Protein AF-A0A9X3T1D9-F1 (afdb_monomer_lite)

Sequence (181 aa):
MPTGLQIRTDDGKNLWWPYEDIRQTQGFYAGQQVRLERGEQLPEALVVSDTAFLAAVHRVAPERAKHFHDPARRDIRRALTALAAVAVIAISAALYMWAIPALATVVVSHVPVTWEERLGEGIIQKLAPPYKQCTEPKRMQAINQIVAALAATLPDHGYTFQVLVVSDPTVNALAAPGGYI

Radius of gyration: 41.25 Å; chains: 1; bounding box: 82×33×104 Å

Secondary structure (DSSP, 8-state):
---EEEEE-TTS-EEEEEGGGEEEEE--STTPPEEEEE-SSS-EEEEES-THHHHHHHHH-TTTGGGS--HHHHHHHHHHHHHHHHHHHHHHHHIIIIIHHHHHHHHHTT--HHHHHHHHHHHHHHHS-GGGB---HHHHHHHHHHHHHHHTTSSS-----B---B--SS-----BTTTB-

Structure (mmCIF, N/CA/C/O backbone):
data_AF-A0A9X3T1D9-F1
#
_entry.id   AF-A0A9X3T1D9-F1
#
loop_
_atom_site.group_PDB
_atom_site.id
_atom_site.type_symbol
_atom_site.label_atom_id
_atom_site.label_alt_id
_atom_site.label_comp_id
_atom_site.label_asym_id
_atom_site.label_entity_id
_atom_site.label_seq_id
_atom_site.pdbx_PDB_ins_code
_atom_site.Cartn_x
_atom_site.Cartn_y
_atom_site.Cartn_z
_atom_site.occupancy
_atom_site.B_iso_or_equiv
_atom_site.auth_seq_id
_atom_site.auth_comp_id
_atom_site.auth_asym_id
_atom_site.auth_atom_id
_atom_site.pdbx_PDB_model_num
ATOM 1 N N . MET A 1 1 ? 19.681 -10.834 -45.155 1.00 62.91 1 MET A N 1
ATOM 2 C CA . MET A 1 1 ? 19.812 -9.883 -44.028 1.00 62.91 1 MET A CA 1
ATOM 3 C C . MET A 1 1 ? 21.060 -9.046 -44.255 1.00 62.91 1 MET A C 1
ATOM 5 O O . MET A 1 1 ? 22.019 -9.614 -44.769 1.00 62.91 1 MET A O 1
ATOM 9 N N . PRO A 1 2 ? 21.058 -7.738 -43.960 1.00 80.06 2 PRO A N 1
ATOM 10 C CA . PRO A 1 2 ? 22.218 -6.891 -44.219 1.00 80.06 2 PRO A CA 1
ATOM 11 C C . PRO A 1 2 ? 23.410 -7.312 -43.357 1.00 80.06 2 PRO A C 1
ATOM 13 O O . PRO A 1 2 ? 23.265 -7.630 -42.177 1.00 80.06 2 PRO A O 1
ATOM 16 N N . THR A 1 3 ? 24.586 -7.349 -43.976 1.00 84.88 3 THR A N 1
ATOM 17 C CA . THR A 1 3 ? 25.823 -7.890 -43.395 1.00 84.88 3 THR A CA 1
ATOM 18 C C . THR A 1 3 ? 26.804 -6.805 -42.944 1.00 84.88 3 THR A C 1
ATOM 20 O O . THR A 1 3 ? 27.784 -7.123 -42.272 1.00 84.88 3 THR A O 1
ATOM 23 N N . GLY A 1 4 ? 26.515 -5.538 -43.248 1.00 88.44 4 GLY A N 1
ATOM 24 C CA . GLY A 1 4 ? 27.347 -4.382 -42.933 1.00 88.44 4 GLY A CA 1
ATOM 25 C C . GLY A 1 4 ? 26.653 -3.056 -43.249 1.00 88.44 4 GLY A C 1
ATOM 26 O O . GLY A 1 4 ? 25.480 -3.033 -43.634 1.00 88.44 4 GLY A O 1
ATOM 27 N N . LEU A 1 5 ? 27.389 -1.961 -43.076 1.00 89.50 5 LEU A N 1
ATOM 28 C CA . LEU A 1 5 ? 26.987 -0.602 -43.415 1.00 89.50 5 LEU A CA 1
ATOM 29 C C . LEU A 1 5 ? 27.518 -0.220 -44.798 1.00 89.50 5 LEU A C 1
ATOM 31 O O . LEU A 1 5 ? 28.710 -0.354 -45.076 1.00 89.50 5 LEU A O 1
ATOM 35 N N . GLN A 1 6 ? 26.635 0.318 -45.636 1.00 91.44 6 GLN A N 1
ATOM 36 C CA . GLN A 1 6 ? 27.018 1.011 -46.860 1.00 91.44 6 GLN A CA 1
ATOM 37 C C . GLN A 1 6 ? 27.061 2.512 -46.577 1.00 91.44 6 GLN A C 1
ATOM 39 O O . GLN A 1 6 ? 26.059 3.098 -46.169 1.00 91.44 6 GLN A O 1
ATOM 44 N N . ILE A 1 7 ? 28.218 3.127 -46.788 1.00 89.75 7 ILE A N 1
ATOM 45 C CA . ILE A 1 7 ? 28.460 4.546 -46.535 1.00 89.75 7 ILE A CA 1
ATOM 46 C C . ILE A 1 7 ? 28.720 5.201 -47.884 1.00 89.75 7 ILE A C 1
ATOM 48 O O . ILE A 1 7 ? 29.647 4.810 -48.592 1.00 89.75 7 ILE A O 1
ATOM 52 N N . ARG A 1 8 ? 27.909 6.194 -48.245 1.00 91.44 8 ARG A N 1
ATOM 53 C CA . ARG A 1 8 ? 28.130 7.011 -49.438 1.00 91.44 8 ARG A CA 1
ATOM 54 C C . ARG A 1 8 ? 28.589 8.394 -49.006 1.00 91.44 8 ARG A C 1
ATOM 56 O O . ARG A 1 8 ? 27.874 9.051 -48.258 1.00 91.44 8 ARG A O 1
ATOM 63 N N . THR A 1 9 ? 29.768 8.811 -49.453 1.00 87.25 9 THR A N 1
ATOM 64 C CA . THR A 1 9 ? 30.277 10.163 -49.198 1.00 87.25 9 THR A CA 1
ATOM 65 C C . THR A 1 9 ? 29.786 11.135 -50.265 1.00 87.25 9 THR A C 1
ATOM 67 O O . THR A 1 9 ? 29.394 10.726 -51.362 1.00 87.25 9 THR A O 1
ATOM 70 N N . ASP A 1 10 ? 29.846 12.429 -49.961 1.00 87.00 10 ASP A N 1
ATOM 71 C CA . ASP A 1 10 ? 29.464 13.490 -50.901 1.00 87.00 10 ASP A CA 1
ATOM 72 C C . ASP A 1 10 ? 30.357 13.500 -52.154 1.00 87.00 10 ASP A C 1
ATOM 74 O O . ASP A 1 10 ? 29.878 13.753 -53.256 1.00 87.00 10 ASP A O 1
ATOM 78 N N . ASP A 1 11 ? 31.616 13.071 -52.010 1.00 86.38 11 ASP A N 1
ATOM 79 C CA . ASP A 1 11 ? 32.568 12.848 -53.111 1.00 86.38 11 ASP A CA 1
ATOM 80 C C . ASP A 1 11 ? 32.216 11.639 -54.009 1.00 86.38 11 ASP A C 1
ATOM 82 O O . ASP A 1 11 ? 33.000 11.243 -54.872 1.00 86.38 11 ASP A O 1
ATOM 86 N N . GLY A 1 12 ? 31.074 10.983 -53.778 1.00 85.94 12 GLY A N 1
ATOM 87 C CA . GLY A 1 12 ? 30.593 9.848 -54.567 1.00 85.94 12 GLY A CA 1
ATOM 88 C C . GLY A 1 12 ? 31.281 8.514 -54.266 1.00 85.94 12 GLY A C 1
ATOM 89 O O . GLY A 1 12 ? 31.020 7.526 -54.957 1.00 85.94 12 GLY A O 1
ATOM 90 N N . LYS A 1 13 ? 32.137 8.438 -53.238 1.00 88.00 13 LYS A N 1
ATOM 91 C CA . LYS A 1 13 ? 32.750 7.171 -52.822 1.00 88.00 13 LYS A CA 1
ATOM 92 C C . LYS A 1 13 ? 31.728 6.329 -52.070 1.00 88.00 13 LYS A C 1
ATOM 94 O O . LYS A 1 13 ? 31.056 6.811 -51.161 1.00 88.00 13 LYS A O 1
ATOM 99 N N . ASN A 1 14 ? 31.667 5.049 -52.423 1.00 89.25 14 ASN A N 1
ATOM 100 C CA . ASN A 1 14 ? 30.922 4.045 -51.676 1.00 89.25 14 ASN A CA 1
ATOM 101 C C . ASN A 1 14 ? 31.903 3.200 -50.864 1.00 89.25 14 ASN A C 1
ATOM 103 O O . ASN A 1 14 ? 32.754 2.516 -51.430 1.00 89.25 14 ASN A O 1
ATOM 107 N N . LEU A 1 15 ? 31.761 3.233 -49.544 1.00 88.88 15 LEU A N 1
ATOM 108 C CA . LEU A 1 15 ? 32.491 2.390 -48.607 1.00 88.88 15 LEU A CA 1
ATOM 109 C C . LEU A 1 15 ? 31.547 1.323 -48.056 1.00 88.88 15 LEU A C 1
ATOM 111 O O . LEU A 1 15 ? 30.362 1.573 -47.825 1.00 88.88 15 LEU A O 1
ATOM 115 N N . TRP A 1 16 ? 32.082 0.126 -47.842 1.00 90.31 16 TRP A N 1
ATOM 116 C CA . TRP A 1 16 ? 31.355 -0.984 -47.243 1.00 90.31 16 TRP A CA 1
ATOM 117 C C . TRP A 1 16 ? 32.074 -1.463 -45.987 1.00 90.31 16 TRP A C 1
ATOM 119 O O . TRP A 1 16 ? 33.246 -1.837 -46.053 1.00 90.31 16 TRP A O 1
ATOM 129 N N . TRP A 1 17 ? 31.378 -1.444 -44.851 1.00 91.81 17 TRP A N 1
ATOM 130 C CA . TRP A 1 17 ? 31.907 -1.856 -43.552 1.00 91.81 17 TRP A CA 1
ATOM 131 C C . TRP A 1 17 ? 31.114 -3.058 -43.019 1.00 91.81 17 TRP A C 1
ATOM 133 O O . TRP A 1 17 ? 29.960 -2.883 -42.623 1.00 91.81 17 TRP A O 1
ATOM 143 N N . PRO A 1 18 ? 31.682 -4.277 -42.999 1.00 89.44 18 PRO A N 1
ATOM 144 C CA . PRO A 1 18 ? 31.050 -5.440 -42.374 1.00 89.44 18 PRO A CA 1
ATOM 145 C C . PRO A 1 18 ? 30.786 -5.190 -40.888 1.00 89.44 18 PRO A C 1
ATOM 147 O O . PRO A 1 18 ? 31.643 -4.638 -40.212 1.00 89.44 18 PRO A O 1
ATOM 150 N N . TYR A 1 19 ? 29.632 -5.608 -40.356 1.00 88.06 19 TYR A N 1
ATOM 151 C CA . TYR A 1 19 ? 29.301 -5.336 -38.945 1.00 88.06 19 TYR A CA 1
ATOM 152 C C . TYR A 1 19 ? 30.329 -5.904 -37.958 1.00 88.06 19 TYR A C 1
ATOM 154 O O . TYR A 1 19 ? 30.623 -5.264 -36.956 1.00 88.06 19 TYR A O 1
ATOM 162 N N . GLU A 1 20 ? 30.904 -7.064 -38.275 1.00 85.50 20 GLU A N 1
ATOM 163 C CA . GLU A 1 20 ? 31.915 -7.750 -37.461 1.00 85.50 20 GLU A CA 1
ATOM 164 C C . GLU A 1 20 ? 33.231 -6.973 -37.312 1.00 85.50 20 GLU A C 1
ATOM 166 O O . GLU A 1 20 ? 33.902 -7.102 -36.290 1.00 85.50 20 GLU A O 1
ATOM 171 N N . ASP A 1 21 ? 33.545 -6.108 -38.277 1.00 87.50 21 ASP A N 1
ATOM 172 C CA . ASP A 1 21 ? 34.755 -5.283 -38.273 1.00 87.50 21 ASP A CA 1
ATOM 173 C C . ASP A 1 21 ? 34.534 -3.922 -37.596 1.00 87.50 21 ASP A C 1
ATOM 175 O O . ASP A 1 21 ? 35.468 -3.124 -37.472 1.00 87.50 21 ASP A O 1
ATOM 179 N N . ILE A 1 22 ? 33.294 -3.619 -37.192 1.00 89.38 22 ILE A N 1
ATOM 180 C CA . ILE A 1 22 ? 32.923 -2.321 -36.634 1.00 89.38 22 ILE A CA 1
ATOM 181 C C . ILE A 1 22 ? 32.928 -2.385 -35.114 1.00 89.38 22 ILE A C 1
ATOM 183 O O . ILE A 1 22 ? 32.182 -3.134 -34.482 1.00 89.38 22 ILE A O 1
ATOM 187 N N . ARG A 1 23 ? 33.688 -1.479 -34.505 1.00 87.12 23 ARG A N 1
ATOM 188 C CA . ARG A 1 23 ? 33.700 -1.281 -33.057 1.00 87.12 23 ARG A CA 1
ATOM 189 C C . ARG A 1 23 ? 33.044 0.045 -32.713 1.00 87.12 23 ARG A C 1
ATOM 191 O O . ARG A 1 23 ? 33.410 1.089 -33.242 1.00 87.12 23 ARG A O 1
ATOM 198 N N . GLN A 1 24 ? 32.076 0.014 -31.801 1.00 87.31 24 GLN A N 1
ATOM 199 C CA . GLN A 1 24 ? 31.536 1.236 -31.214 1.00 87.31 24 GLN A CA 1
ATOM 200 C C . GLN A 1 24 ? 32.484 1.720 -30.114 1.00 87.31 24 GLN A C 1
ATOM 202 O O . GLN A 1 24 ? 32.683 1.019 -29.123 1.00 87.31 24 GLN A O 1
ATOM 207 N N . THR A 1 25 ? 33.050 2.916 -30.276 1.00 84.44 25 THR A N 1
ATOM 208 C CA . THR A 1 25 ? 33.970 3.513 -29.292 1.00 84.44 25 THR A CA 1
ATOM 209 C C . THR A 1 25 ? 33.318 4.617 -28.464 1.00 84.44 25 THR A C 1
ATOM 211 O O . THR A 1 25 ? 33.735 4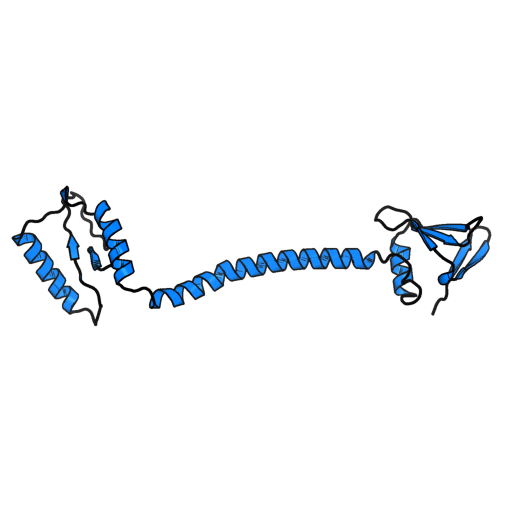.849 -27.330 1.00 84.44 25 THR A O 1
ATOM 214 N N . GLN A 1 26 ? 32.268 5.272 -28.978 1.00 81.56 26 GLN A N 1
ATOM 215 C CA . GLN A 1 26 ? 31.494 6.304 -28.267 1.00 81.56 26 GLN A CA 1
ATOM 216 C C . GLN A 1 26 ? 29.994 6.237 -28.609 1.00 81.56 26 GLN A C 1
ATOM 218 O O . GLN A 1 26 ? 29.564 5.435 -29.441 1.00 81.56 26 GLN A O 1
ATOM 223 N N . GLY A 1 27 ? 29.174 7.068 -27.957 1.00 76.12 27 GLY A N 1
ATOM 224 C CA . GLY A 1 27 ? 27.722 7.095 -28.178 1.00 76.12 27 GLY A CA 1
ATOM 225 C C . GLY A 1 27 ? 26.948 6.117 -27.297 1.00 76.12 27 GLY A C 1
ATOM 226 O O . GLY A 1 27 ? 25.891 5.630 -27.690 1.00 76.12 27 GLY A O 1
ATOM 227 N N . PHE A 1 28 ? 27.485 5.791 -26.117 1.00 74.62 28 PHE A N 1
ATOM 228 C CA . PHE A 1 28 ? 26.823 4.922 -25.135 1.00 74.62 28 PHE A CA 1
ATOM 229 C C . PHE A 1 28 ? 25.776 5.673 -24.294 1.00 74.62 28 PHE A C 1
ATOM 231 O O . PHE A 1 28 ? 24.931 5.054 -23.648 1.00 74.62 28 PHE A O 1
ATOM 238 N N . TYR A 1 29 ? 25.825 7.009 -24.280 1.00 69.69 29 TYR A N 1
ATOM 239 C CA . TYR A 1 29 ? 24.956 7.858 -23.464 1.00 69.69 29 TYR A CA 1
ATOM 240 C C . TYR A 1 29 ? 24.167 8.860 -24.312 1.00 69.69 29 TYR A C 1
ATOM 242 O O . TYR A 1 29 ? 24.607 9.286 -25.378 1.00 69.69 29 TYR A O 1
ATOM 250 N N . ALA A 1 30 ? 22.997 9.267 -23.809 1.00 65.62 30 ALA A N 1
ATOM 251 C CA . ALA A 1 30 ? 22.179 10.301 -24.436 1.00 65.62 30 ALA A CA 1
ATOM 252 C C . ALA A 1 30 ? 22.963 11.621 -24.543 1.00 65.62 30 ALA A C 1
ATOM 254 O O . ALA A 1 30 ? 23.574 12.054 -23.566 1.00 65.62 30 ALA A O 1
ATOM 255 N N . GLY A 1 31 ? 22.950 12.235 -25.729 1.00 69.50 31 GLY A N 1
ATOM 256 C CA . GLY A 1 31 ? 23.701 13.458 -26.035 1.00 69.50 31 GLY A CA 1
ATOM 257 C C . GLY A 1 31 ? 25.124 13.232 -26.558 1.00 69.50 31 GLY A C 1
ATOM 258 O O . GLY A 1 31 ? 25.771 14.194 -26.957 1.00 69.50 31 GLY A O 1
ATOM 259 N N . GLN A 1 32 ? 25.616 11.988 -26.596 1.00 79.62 32 GLN A N 1
ATOM 260 C CA . GLN A 1 32 ? 26.876 11.657 -27.264 1.00 79.62 32 GLN A CA 1
ATOM 261 C C . GLN A 1 32 ? 26.634 11.288 -28.728 1.00 79.62 32 GLN A C 1
ATOM 263 O O . GLN A 1 32 ? 25.671 10.593 -29.048 1.00 79.62 32 GLN A O 1
ATOM 268 N N . GLN A 1 33 ? 27.550 11.701 -29.603 1.00 84.00 33 GLN A N 1
ATOM 269 C CA . GLN A 1 33 ? 27.577 11.229 -30.984 1.00 84.00 33 GLN A CA 1
ATOM 270 C C . GLN A 1 33 ? 28.011 9.759 -31.018 1.00 84.00 33 GLN A C 1
ATOM 272 O O . GLN A 1 33 ? 28.863 9.322 -30.238 1.00 84.00 33 GLN A O 1
ATOM 277 N N . VAL A 1 34 ? 27.419 8.984 -31.921 1.00 87.25 34 VAL A N 1
ATOM 278 C CA . VAL A 1 34 ? 27.783 7.586 -32.141 1.00 87.25 34 VAL A CA 1
ATOM 279 C C . VAL A 1 34 ? 29.060 7.553 -32.961 1.00 87.25 34 VAL A C 1
ATOM 281 O O . VAL A 1 34 ? 29.078 8.022 -34.096 1.00 87.25 34 VAL A O 1
ATOM 284 N N . ARG A 1 35 ? 30.131 6.995 -32.393 1.00 89.50 35 ARG A N 1
ATOM 285 C CA . ARG A 1 35 ? 31.407 6.827 -33.093 1.00 89.50 35 ARG A CA 1
ATOM 286 C C . ARG A 1 35 ? 31.665 5.352 -33.345 1.00 89.50 35 ARG A C 1
ATOM 288 O O . ARG A 1 35 ? 31.751 4.561 -32.403 1.00 89.50 35 ARG A O 1
ATOM 295 N N . LEU A 1 36 ? 31.762 5.015 -34.623 1.00 90.31 36 LEU A N 1
ATOM 296 C CA . LEU A 1 36 ? 32.068 3.687 -35.128 1.00 90.31 36 LEU A CA 1
ATOM 297 C C . LEU A 1 36 ? 33.464 3.705 -35.739 1.00 90.31 36 LEU A C 1
ATOM 299 O O . LEU A 1 36 ? 33.774 4.591 -36.530 1.00 90.31 36 LEU A O 1
ATOM 303 N N . GLU A 1 37 ? 34.292 2.736 -35.383 1.00 91.69 37 GLU A N 1
ATOM 304 C CA . GLU A 1 37 ? 35.661 2.612 -35.875 1.00 91.69 37 GLU A CA 1
ATOM 305 C C . GLU A 1 37 ? 35.870 1.269 -36.571 1.00 91.69 37 GLU A C 1
ATOM 307 O O . GLU A 1 37 ? 35.334 0.249 -36.129 1.00 91.69 37 GLU A O 1
ATOM 312 N N . ARG A 1 38 ? 36.662 1.284 -37.648 1.00 89.88 38 ARG A N 1
ATOM 313 C CA . ARG A 1 38 ? 37.073 0.097 -38.405 1.00 89.88 38 ARG A CA 1
ATOM 314 C C . ARG A 1 38 ? 38.587 0.107 -38.631 1.00 89.88 38 ARG A C 1
ATOM 316 O O . ARG A 1 38 ? 39.110 1.056 -39.214 1.00 89.88 38 ARG A O 1
ATOM 323 N N . GLY A 1 39 ? 39.269 -0.969 -38.235 1.00 81.94 39 GLY A N 1
ATOM 324 C CA . GLY A 1 39 ? 40.727 -1.137 -38.360 1.00 81.94 39 GLY A CA 1
ATOM 325 C C . GLY A 1 39 ? 41.492 -0.948 -37.042 1.00 81.94 39 GLY A C 1
ATOM 326 O O . GLY A 1 39 ? 40.934 -0.469 -36.061 1.00 81.94 39 GLY A O 1
ATOM 327 N N . GLU A 1 40 ? 42.766 -1.358 -37.009 1.00 74.44 40 GLU A N 1
ATOM 328 C CA . GLU A 1 40 ? 43.578 -1.395 -35.774 1.00 74.44 40 GLU A CA 1
ATOM 329 C C . GLU A 1 40 ? 44.579 -0.228 -35.654 1.00 74.44 40 GLU A C 1
ATOM 331 O O . GLU A 1 40 ? 44.519 0.535 -34.697 1.00 74.44 40 GLU A O 1
ATOM 336 N N . GLN A 1 41 ? 45.510 -0.068 -36.606 1.00 68.12 41 GLN A N 1
ATOM 337 C CA . GLN A 1 41 ? 46.626 0.889 -36.470 1.00 68.12 41 GLN A CA 1
ATOM 338 C C . GLN A 1 41 ? 46.285 2.325 -36.909 1.00 68.12 41 GLN A C 1
ATOM 340 O O . GLN A 1 41 ? 46.779 3.278 -36.312 1.00 68.12 41 GLN A O 1
ATOM 345 N N . LEU A 1 42 ? 45.432 2.490 -37.926 1.00 76.56 42 LEU A N 1
ATOM 346 C CA . LEU A 1 42 ? 44.835 3.768 -38.336 1.00 76.56 42 LEU A CA 1
ATOM 347 C C . LEU A 1 42 ? 43.337 3.535 -38.590 1.00 76.56 42 LEU A C 1
ATOM 349 O O . LEU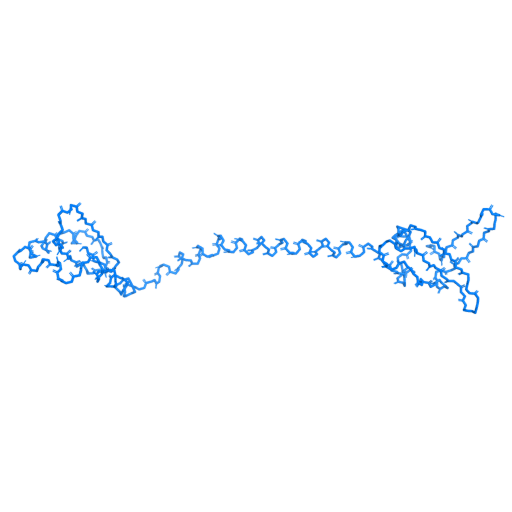 A 1 42 ? 42.954 3.249 -39.727 1.00 76.5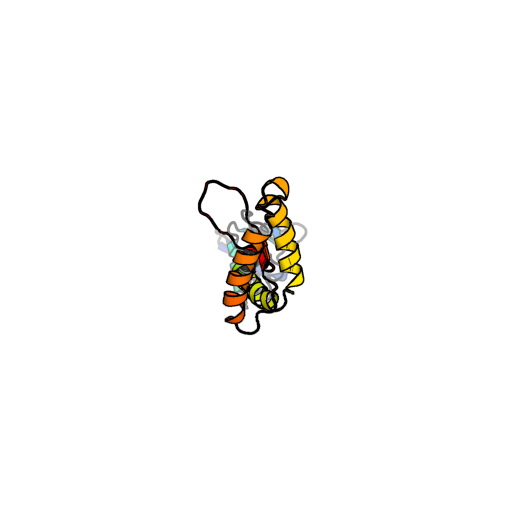6 42 LEU A O 1
ATOM 353 N N . PRO A 1 43 ? 42.492 3.572 -37.545 1.00 82.75 43 PRO A N 1
ATOM 354 C CA . PRO A 1 43 ? 41.079 3.273 -37.697 1.00 82.75 43 PRO A CA 1
ATOM 355 C C . PRO A 1 43 ? 40.373 4.365 -38.501 1.00 82.75 43 PRO A C 1
ATOM 357 O O . PRO A 1 43 ? 40.489 5.559 -38.211 1.00 82.75 43 PRO A O 1
ATOM 360 N N . GLU A 1 44 ? 39.583 3.949 -39.485 1.00 88.06 44 GLU A N 1
ATOM 361 C CA . GLU A 1 44 ? 38.605 4.835 -40.101 1.00 88.06 44 GLU A CA 1
ATOM 362 C C . GLU A 1 44 ? 37.470 5.057 -39.099 1.00 88.06 44 GLU A C 1
ATOM 364 O O . GLU A 1 44 ? 36.942 4.096 -38.538 1.00 88.06 44 GLU A O 1
ATOM 369 N N . ALA A 1 45 ? 37.090 6.315 -38.867 1.00 89.31 45 ALA A N 1
ATOM 370 C CA . ALA A 1 45 ? 36.041 6.667 -37.917 1.00 89.31 45 ALA A CA 1
ATOM 371 C C . ALA A 1 45 ? 34.826 7.262 -38.634 1.00 89.31 45 ALA A C 1
ATOM 373 O O . ALA A 1 45 ? 34.934 8.265 -39.336 1.00 89.31 45 ALA A O 1
ATOM 374 N N . LEU A 1 46 ? 33.658 6.670 -38.399 1.00 89.00 46 LEU A N 1
ATOM 375 C CA . LEU A 1 46 ? 32.362 7.199 -38.793 1.00 89.00 46 LEU A CA 1
ATOM 376 C C . LEU A 1 46 ? 31.685 7.796 -37.557 1.00 89.00 46 LEU A C 1
ATOM 378 O O . LEU A 1 46 ? 31.452 7.097 -36.569 1.00 89.00 46 LEU A O 1
ATOM 382 N N . VAL A 1 47 ? 31.368 9.088 -37.616 1.00 89.31 47 VAL A N 1
ATOM 383 C CA . VAL A 1 47 ? 30.657 9.798 -36.549 1.00 89.31 47 VAL A CA 1
ATOM 384 C C . VAL A 1 47 ? 29.240 10.093 -37.017 1.00 89.31 47 VAL A C 1
ATOM 386 O O . VAL A 1 47 ? 29.034 10.808 -37.994 1.00 89.31 47 VAL A O 1
ATOM 389 N N . VAL A 1 48 ? 28.261 9.537 -36.312 1.00 88.19 48 VAL A N 1
ATOM 390 C CA . VAL A 1 48 ? 26.836 9.741 -36.565 1.00 88.19 48 VAL A CA 1
ATOM 391 C C . VAL A 1 48 ? 26.257 10.539 -35.403 1.00 88.19 48 VAL A C 1
ATOM 393 O O . VAL A 1 48 ? 26.289 10.103 -34.254 1.00 88.19 48 VAL A O 1
ATOM 396 N N . SER A 1 49 ? 25.735 11.731 -35.691 1.00 82.44 49 SER A N 1
ATOM 397 C CA . SER A 1 49 ? 25.193 12.626 -34.660 1.00 82.44 49 SER A CA 1
ATOM 398 C C . SER A 1 49 ? 23.911 12.099 -34.013 1.00 82.44 49 SER A C 1
ATOM 400 O O . SER A 1 49 ? 23.639 12.406 -32.856 1.00 82.44 49 SER A O 1
ATOM 402 N N . ASP A 1 50 ? 23.125 11.322 -34.756 1.00 81.12 50 ASP A N 1
ATOM 403 C CA . ASP A 1 50 ? 21.835 10.811 -34.307 1.00 81.12 50 ASP A CA 1
ATOM 404 C C . ASP A 1 50 ? 21.977 9.439 -33.634 1.00 81.12 50 ASP A C 1
ATOM 406 O O . ASP A 1 50 ? 22.388 8.455 -34.250 1.00 81.12 50 ASP A O 1
ATOM 410 N N . THR A 1 51 ? 21.591 9.354 -32.363 1.00 75.00 51 THR A N 1
ATOM 411 C CA . THR A 1 51 ? 21.594 8.104 -31.594 1.00 75.00 51 THR A CA 1
ATOM 412 C C . THR A 1 51 ? 20.484 7.142 -32.026 1.00 75.00 51 THR A C 1
ATOM 414 O O . THR A 1 51 ? 20.611 5.934 -31.801 1.00 75.00 51 THR A O 1
ATOM 417 N N . ALA A 1 52 ? 19.436 7.625 -32.711 1.00 80.19 52 ALA A N 1
ATOM 418 C CA . ALA A 1 52 ? 18.386 6.780 -33.281 1.00 80.19 52 ALA A CA 1
ATOM 419 C C . ALA A 1 52 ? 18.928 5.824 -34.356 1.00 80.19 52 ALA A C 1
ATOM 421 O O . ALA A 1 52 ? 18.337 4.768 -34.599 1.00 80.19 52 ALA A O 1
ATOM 422 N N . PHE A 1 53 ? 20.095 6.132 -34.927 1.00 85.25 53 PHE A N 1
ATOM 423 C CA . PHE A 1 53 ? 20.829 5.238 -35.814 1.00 85.25 53 PHE A CA 1
ATOM 424 C C . PHE A 1 53 ? 21.062 3.852 -35.189 1.00 85.25 53 PHE A C 1
ATOM 426 O O . PHE A 1 53 ? 20.772 2.840 -35.825 1.00 85.25 53 PHE A O 1
ATOM 433 N N . LEU A 1 54 ? 21.496 3.775 -33.923 1.00 85.06 54 LEU A N 1
ATOM 434 C CA . LEU A 1 54 ? 21.741 2.489 -33.253 1.00 85.06 54 LEU A CA 1
ATOM 435 C C . LEU A 1 54 ? 20.451 1.685 -33.066 1.00 85.06 54 LEU A C 1
ATOM 437 O O . LEU A 1 54 ? 20.457 0.462 -33.221 1.00 85.06 54 LEU A O 1
ATOM 441 N N . ALA A 1 55 ? 19.335 2.359 -32.780 1.00 83.00 55 ALA A N 1
ATOM 442 C CA . ALA A 1 55 ? 18.029 1.713 -32.688 1.00 83.00 55 ALA A CA 1
ATOM 443 C C . ALA A 1 55 ? 17.563 1.181 -34.056 1.00 83.00 55 ALA A C 1
ATOM 445 O O . ALA A 1 55 ? 16.998 0.089 -34.133 1.00 83.00 55 ALA A O 1
ATOM 446 N N . ALA A 1 56 ? 17.828 1.911 -35.145 1.00 83.94 56 ALA A N 1
ATOM 447 C CA . ALA A 1 56 ? 17.531 1.461 -36.504 1.00 83.94 56 ALA A CA 1
ATOM 448 C C . ALA A 1 56 ? 18.383 0.244 -36.906 1.00 83.94 56 ALA A C 1
ATOM 450 O O . ALA A 1 56 ? 17.841 -0.732 -37.426 1.00 83.94 56 ALA A O 1
ATOM 451 N N . VAL A 1 57 ? 19.684 0.246 -36.590 1.00 86.62 57 VAL A N 1
ATOM 452 C CA . VAL A 1 57 ? 20.584 -0.897 -36.827 1.00 86.62 57 VAL A CA 1
ATOM 453 C C . VAL A 1 57 ? 20.095 -2.147 -36.086 1.00 86.62 57 VAL A C 1
ATOM 455 O O . VAL A 1 57 ? 20.013 -3.218 -36.688 1.00 86.62 57 VAL A O 1
ATOM 458 N N . HIS A 1 58 ? 19.662 -2.016 -34.827 1.00 85.56 58 HIS A N 1
ATOM 459 C CA . HIS A 1 58 ? 19.085 -3.129 -34.061 1.00 85.56 58 HIS A CA 1
ATOM 460 C C . HIS A 1 58 ? 17.781 -3.678 -34.659 1.00 85.56 58 HIS A C 1
ATOM 462 O O . HIS A 1 58 ? 17.545 -4.882 -34.588 1.00 85.56 58 HIS A O 1
ATOM 468 N N . ARG A 1 59 ? 16.938 -2.834 -35.272 1.00 84.75 59 ARG A N 1
ATOM 469 C CA . ARG A 1 59 ? 15.703 -3.286 -35.944 1.00 84.75 59 ARG A CA 1
ATOM 470 C C . ARG A 1 59 ? 15.985 -4.053 -37.232 1.00 84.75 59 ARG A C 1
ATOM 472 O O . ARG A 1 59 ? 15.266 -4.995 -37.548 1.00 84.75 59 ARG A O 1
ATOM 479 N N . VAL A 1 60 ? 17.002 -3.636 -37.983 1.00 85.50 60 VAL A N 1
ATOM 480 C CA . VAL A 1 60 ? 17.294 -4.172 -39.320 1.00 85.50 60 VAL A CA 1
ATOM 481 C C . VAL A 1 60 ? 18.235 -5.388 -39.267 1.00 85.50 60 VAL A C 1
ATOM 483 O O . VAL A 1 60 ? 18.126 -6.285 -40.105 1.00 85.50 60 VAL A O 1
ATOM 486 N N . ALA A 1 61 ? 19.142 -5.453 -38.285 1.00 84.00 61 ALA A N 1
ATOM 487 C CA . ALA A 1 61 ? 20.124 -6.530 -38.131 1.00 84.00 61 ALA A CA 1
ATOM 488 C C . ALA A 1 61 ? 20.301 -6.977 -36.659 1.00 84.00 61 ALA A C 1
ATOM 490 O O . ALA A 1 61 ? 21.411 -6.907 -36.128 1.00 84.00 61 ALA A O 1
ATOM 491 N N . PRO A 1 62 ? 19.249 -7.489 -35.990 1.00 80.19 62 PRO A N 1
ATOM 492 C CA . PRO A 1 62 ? 19.264 -7.780 -34.549 1.00 80.19 62 PRO A CA 1
ATOM 493 C C . PRO A 1 62 ? 20.339 -8.790 -34.122 1.00 80.19 62 PRO A C 1
ATOM 495 O O . PRO A 1 62 ? 20.913 -8.660 -33.045 1.00 80.19 62 PRO A O 1
ATOM 498 N N . GLU A 1 63 ? 20.648 -9.780 -34.967 1.00 81.50 63 GLU A N 1
ATOM 499 C CA . GLU A 1 63 ? 21.633 -10.826 -34.655 1.00 81.50 63 GLU A CA 1
ATOM 500 C C . GLU A 1 63 ? 23.083 -10.344 -34.754 1.00 81.50 63 GLU A C 1
ATOM 502 O O . GLU A 1 63 ? 23.931 -10.785 -33.980 1.00 81.50 63 GLU A O 1
ATOM 507 N N . ARG A 1 64 ? 23.365 -9.421 -35.681 1.00 78.06 64 ARG A N 1
ATOM 508 C CA . ARG A 1 64 ? 24.714 -8.882 -35.903 1.00 78.06 64 ARG A CA 1
ATOM 509 C C . ARG A 1 64 ? 24.974 -7.612 -35.104 1.00 78.06 64 ARG A C 1
ATOM 511 O O . ARG A 1 64 ? 26.113 -7.355 -34.763 1.00 78.06 64 ARG A O 1
ATOM 518 N N . ALA A 1 65 ? 23.931 -6.878 -34.724 1.00 77.19 65 ALA A N 1
ATOM 519 C CA . ALA A 1 65 ? 24.032 -5.663 -33.922 1.00 77.19 65 ALA A CA 1
ATOM 520 C C . ALA A 1 65 ? 24.222 -5.913 -32.415 1.00 77.19 65 ALA A C 1
ATOM 522 O O . ALA A 1 65 ? 24.346 -4.953 -31.666 1.00 77.19 65 ALA A O 1
ATOM 523 N N . LYS A 1 66 ? 24.269 -7.171 -31.947 1.00 77.62 66 LYS A N 1
ATOM 524 C CA . LYS A 1 66 ? 24.360 -7.514 -30.511 1.00 77.62 66 LYS A CA 1
ATOM 525 C C . LYS A 1 66 ? 25.553 -6.884 -29.783 1.00 77.62 66 LYS A C 1
ATOM 527 O O . LYS A 1 66 ? 25.491 -6.720 -28.568 1.00 77.62 66 LYS A O 1
ATOM 532 N N . HIS A 1 67 ? 26.635 -6.581 -30.501 1.00 80.19 67 HIS A N 1
ATOM 533 C CA . HIS A 1 67 ? 27.829 -5.939 -29.945 1.00 80.19 67 HIS A CA 1
ATOM 534 C C . HIS A 1 67 ? 27.710 -4.409 -29.847 1.00 80.19 67 HIS A C 1
ATOM 536 O O . HIS A 1 67 ? 28.551 -3.772 -29.213 1.00 80.19 67 HIS A O 1
ATOM 542 N N . PHE A 1 68 ? 26.685 -3.811 -30.459 1.00 82.38 68 PHE A N 1
ATOM 543 C CA . PHE A 1 68 ? 26.378 -2.394 -30.319 1.00 82.38 68 PHE A CA 1
ATOM 544 C C . PHE A 1 68 ? 25.503 -2.138 -29.095 1.00 82.38 68 PHE A C 1
ATOM 546 O O . PHE A 1 68 ? 24.756 -2.997 -28.626 1.00 82.38 68 PHE A O 1
ATOM 553 N N . HIS A 1 69 ? 25.571 -0.916 -28.576 1.00 80.62 69 HIS A N 1
ATOM 554 C CA . HIS A 1 69 ? 24.685 -0.496 -27.502 1.00 80.62 69 HIS A CA 1
ATOM 555 C C . HIS A 1 69 ? 23.244 -0.348 -28.011 1.00 80.62 69 HIS A C 1
ATOM 557 O O . HIS A 1 69 ? 23.008 0.312 -29.022 1.00 80.62 69 HIS A O 1
ATOM 563 N N . ASP A 1 70 ? 22.279 -0.926 -27.292 1.00 80.25 70 ASP A N 1
ATOM 564 C CA . ASP A 1 70 ? 20.847 -0.796 -27.582 1.00 80.25 70 ASP A CA 1
ATOM 565 C C . ASP A 1 70 ? 20.217 0.278 -26.671 1.00 80.25 70 ASP A C 1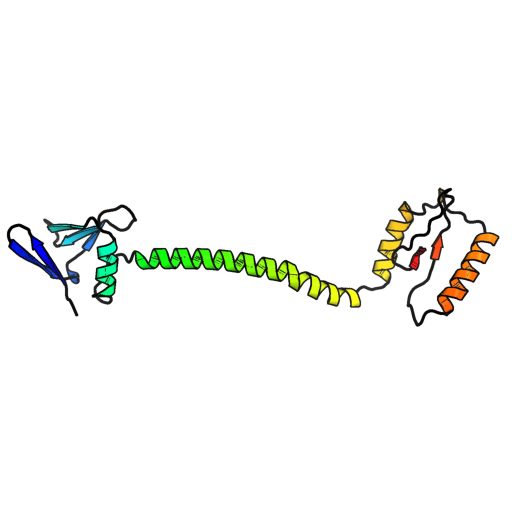
ATOM 567 O O . ASP A 1 70 ? 19.880 -0.013 -25.513 1.00 80.25 70 ASP A O 1
ATOM 571 N N . PRO A 1 71 ? 20.044 1.523 -27.156 1.00 74.31 71 PRO A N 1
ATOM 572 C CA . PRO A 1 71 ? 19.453 2.591 -26.358 1.00 74.31 71 PRO A CA 1
ATOM 573 C C . PRO A 1 71 ? 17.977 2.326 -26.014 1.00 74.31 71 PRO A C 1
ATOM 575 O O . PRO A 1 71 ? 17.515 2.750 -24.953 1.00 74.31 71 PRO A O 1
ATOM 578 N N . ALA A 1 72 ? 17.240 1.568 -26.837 1.00 74.00 72 ALA A N 1
ATOM 579 C CA . ALA A 1 72 ? 15.807 1.339 -26.644 1.00 74.00 72 ALA A CA 1
ATOM 580 C C . ALA A 1 72 ? 15.514 0.479 -25.403 1.00 74.00 72 ALA A C 1
ATOM 582 O O . ALA A 1 72 ? 14.514 0.683 -24.709 1.00 74.00 72 ALA A O 1
ATOM 583 N N . ARG A 1 73 ? 16.420 -0.443 -25.048 1.00 76.12 73 ARG A N 1
ATOM 584 C CA . ARG A 1 73 ? 16.301 -1.246 -23.815 1.00 76.12 73 ARG A CA 1
ATOM 585 C C . ARG A 1 73 ? 16.326 -0.398 -22.551 1.00 76.12 73 ARG A C 1
ATOM 587 O O . ARG A 1 73 ? 15.726 -0.788 -21.548 1.00 76.12 73 ARG A O 1
ATOM 594 N N . ARG A 1 74 ? 17.022 0.740 -22.563 1.00 74.31 74 ARG A N 1
ATOM 595 C CA . ARG A 1 74 ? 17.134 1.612 -21.390 1.00 74.31 74 ARG A CA 1
ATOM 596 C C . ARG A 1 74 ? 15.816 2.310 -21.085 1.00 74.31 74 ARG A C 1
ATOM 598 O O . ARG A 1 74 ? 15.418 2.355 -19.922 1.00 74.31 74 ARG A O 1
ATOM 605 N N . ASP A 1 75 ? 15.140 2.812 -22.109 1.00 76.62 75 ASP A N 1
ATOM 606 C CA . ASP A 1 75 ? 13.868 3.514 -21.938 1.00 76.62 75 ASP A CA 1
ATOM 607 C C . ASP A 1 75 ? 12.754 2.554 -21.525 1.00 76.62 75 ASP A C 1
ATOM 609 O O . ASP A 1 75 ? 11.990 2.864 -20.611 1.00 76.62 75 ASP A O 1
ATOM 613 N N . ILE A 1 76 ? 12.752 1.333 -22.071 1.00 82.50 76 ILE A N 1
ATOM 614 C CA . ILE A 1 76 ? 11.855 0.263 -21.613 1.00 82.50 76 ILE A CA 1
ATOM 615 C C . ILE A 1 76 ? 12.109 -0.060 -20.136 1.00 82.50 76 ILE A C 1
ATOM 617 O O . ILE A 1 76 ? 11.166 -0.127 -19.353 1.00 82.50 76 ILE A O 1
ATOM 621 N N . ARG A 1 77 ? 13.373 -0.217 -19.717 1.00 84.19 77 ARG A N 1
ATOM 622 C CA . ARG A 1 77 ? 13.699 -0.478 -18.304 1.00 84.19 77 ARG A CA 1
ATOM 623 C C . ARG A 1 77 ? 13.234 0.650 -17.392 1.00 84.19 77 ARG A C 1
ATOM 625 O O . ARG A 1 77 ? 12.655 0.360 -16.354 1.00 84.19 77 ARG A O 1
ATOM 632 N N . ARG A 1 78 ? 13.435 1.912 -17.781 1.00 86.75 78 ARG A N 1
ATOM 633 C CA . ARG A 1 78 ? 12.953 3.077 -17.020 1.00 86.75 78 ARG A CA 1
ATOM 634 C C . ARG A 1 78 ? 11.433 3.069 -16.882 1.00 86.75 78 ARG A C 1
ATOM 636 O O . ARG A 1 78 ? 10.930 3.202 -15.768 1.00 86.75 78 ARG A O 1
ATOM 643 N N . ALA A 1 79 ? 10.714 2.853 -17.983 1.00 88.88 79 ALA A N 1
ATOM 644 C CA . ALA A 1 79 ? 9.258 2.765 -17.976 1.00 88.88 79 ALA A CA 1
ATOM 645 C C . ALA A 1 79 ? 8.765 1.621 -17.076 1.00 88.88 79 ALA A C 1
ATOM 647 O O . ALA A 1 79 ? 7.891 1.834 -16.242 1.00 88.88 79 ALA A O 1
ATOM 648 N N . LEU A 1 80 ? 9.382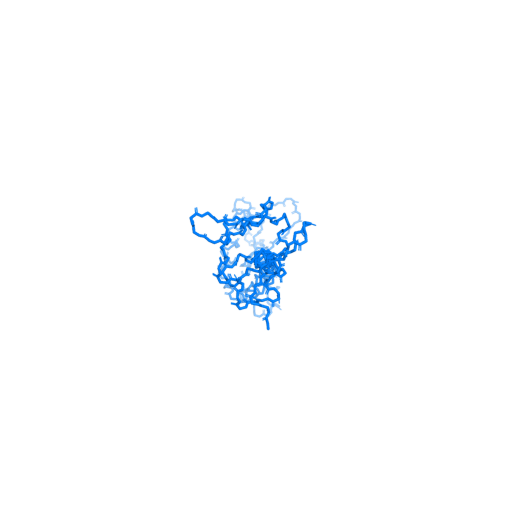 0.438 -17.169 1.00 94.50 80 LEU A N 1
ATOM 649 C CA . LEU A 1 80 ? 9.060 -0.703 -16.311 1.00 94.50 80 LEU A CA 1
ATOM 650 C C . LEU A 1 80 ? 9.365 -0.425 -14.836 1.00 94.50 80 LEU A C 1
ATOM 652 O O . LEU A 1 80 ? 8.562 -0.781 -13.982 1.00 94.50 80 LEU A O 1
ATOM 656 N N . THR A 1 81 ? 10.481 0.239 -14.516 1.00 93.88 81 THR A N 1
ATOM 657 C CA . THR A 1 81 ? 10.794 0.613 -13.126 1.00 93.88 81 THR A CA 1
ATOM 658 C C . THR A 1 81 ? 9.806 1.632 -12.567 1.00 93.88 81 THR A C 1
ATOM 660 O O . THR A 1 81 ? 9.383 1.496 -11.422 1.00 93.88 81 THR A O 1
ATOM 663 N N . ALA A 1 82 ? 9.385 2.613 -13.371 1.00 95.81 82 ALA A N 1
ATOM 664 C CA . ALA A 1 82 ? 8.370 3.580 -12.968 1.00 95.81 82 ALA A CA 1
ATOM 665 C C . ALA A 1 82 ? 7.009 2.898 -12.763 1.00 95.81 82 ALA A C 1
ATOM 667 O O . ALA A 1 82 ? 6.356 3.122 -11.747 1.00 95.81 82 ALA A O 1
ATOM 668 N N . LEU A 1 83 ? 6.617 2.006 -13.678 1.00 97.50 83 LEU A N 1
ATOM 669 C CA . LEU A 1 83 ? 5.394 1.215 -13.559 1.00 97.50 83 LEU A CA 1
ATOM 670 C C . LEU A 1 83 ? 5.416 0.327 -12.308 1.00 97.50 83 LEU A C 1
ATOM 672 O O . LEU A 1 83 ? 4.431 0.283 -11.578 1.00 97.50 83 LEU A O 1
ATOM 676 N N . ALA A 1 84 ? 6.540 -0.338 -12.032 1.00 97.38 84 ALA A N 1
ATOM 677 C CA . ALA A 1 84 ? 6.710 -1.152 -10.834 1.00 97.38 84 ALA A CA 1
ATOM 678 C C . ALA A 1 84 ? 6.591 -0.309 -9.556 1.00 97.38 84 ALA A C 1
ATOM 680 O O . ALA A 1 84 ? 5.904 -0.716 -8.624 1.00 97.38 84 ALA A O 1
ATOM 681 N N . ALA A 1 85 ? 7.192 0.885 -9.523 1.00 97.62 85 ALA A N 1
ATOM 682 C CA . ALA A 1 85 ? 7.066 1.797 -8.388 1.00 97.62 85 ALA A CA 1
ATOM 683 C C . ALA A 1 85 ? 5.605 2.224 -8.154 1.00 97.62 85 ALA A C 1
ATOM 685 O O . ALA A 1 85 ? 5.116 2.158 -7.027 1.00 97.62 85 ALA A O 1
ATOM 686 N N . VAL A 1 86 ? 4.882 2.591 -9.218 1.00 98.06 86 VAL A N 1
ATOM 687 C CA . VAL A 1 86 ? 3.450 2.929 -9.137 1.00 98.06 86 VAL A CA 1
ATOM 688 C C . VAL A 1 86 ? 2.625 1.733 -8.658 1.00 98.06 86 VAL A C 1
ATOM 690 O O . VAL A 1 86 ? 1.767 1.890 -7.792 1.00 98.06 86 VAL A O 1
ATOM 693 N N . ALA A 1 87 ? 2.909 0.531 -9.164 1.00 97.94 87 ALA A N 1
ATOM 694 C CA . ALA A 1 87 ? 2.218 -0.687 -8.753 1.00 97.94 87 ALA A CA 1
ATOM 695 C C . ALA A 1 87 ? 2.426 -0.988 -7.262 1.00 97.94 87 ALA A C 1
ATOM 697 O O . ALA A 1 87 ? 1.463 -1.303 -6.570 1.00 97.94 87 ALA A O 1
ATOM 698 N N . VAL A 1 88 ? 3.648 -0.829 -6.740 1.00 98.31 88 VAL A N 1
ATOM 699 C CA . VAL A 1 88 ? 3.940 -1.017 -5.309 1.00 98.31 88 VAL A CA 1
ATOM 700 C C . VAL A 1 88 ? 3.130 -0.047 -4.450 1.00 98.31 88 VAL A C 1
ATOM 702 O O . VAL A 1 88 ? 2.533 -0.469 -3.458 1.00 98.31 88 VAL A O 1
ATOM 705 N N . ILE A 1 89 ? 3.053 1.227 -4.843 1.00 98.25 89 ILE A N 1
ATOM 706 C CA . ILE A 1 89 ? 2.265 2.237 -4.122 1.00 98.25 89 ILE A CA 1
ATOM 707 C C . ILE A 1 89 ? 0.776 1.870 -4.154 1.00 98.25 89 ILE A C 1
ATOM 709 O O . ILE A 1 89 ? 0.126 1.864 -3.111 1.00 98.25 89 ILE A O 1
ATOM 713 N N . ALA A 1 90 ? 0.246 1.510 -5.325 1.00 97.88 90 ALA A N 1
ATOM 714 C CA . ALA A 1 90 ? -1.158 1.140 -5.486 1.00 97.88 90 ALA A CA 1
ATOM 715 C C . ALA A 1 90 ? -1.530 -0.114 -4.677 1.00 97.88 90 ALA A C 1
ATOM 717 O O . ALA A 1 90 ? -2.550 -0.119 -3.991 1.00 97.88 90 ALA A O 1
ATOM 718 N N . ILE A 1 91 ? -0.690 -1.154 -4.703 1.00 97.75 91 ILE A N 1
ATOM 719 C CA . ILE A 1 91 ? -0.892 -2.381 -3.919 1.00 97.75 91 ILE A CA 1
ATOM 720 C C . ILE A 1 91 ? -0.844 -2.069 -2.423 1.00 97.75 91 ILE A C 1
ATOM 722 O O . ILE A 1 91 ? -1.708 -2.517 -1.676 1.00 97.75 91 ILE A O 1
ATOM 726 N N . SER A 1 92 ? 0.121 -1.263 -1.980 1.00 97.31 92 SER A N 1
ATOM 727 C CA . SER A 1 92 ? 0.229 -0.855 -0.574 1.00 97.31 92 SER A CA 1
ATOM 728 C C . SER A 1 92 ? -1.014 -0.091 -0.113 1.00 97.31 92 SER A C 1
ATOM 730 O O . SER A 1 92 ? -1.561 -0.383 0.948 1.00 97.31 92 SER A O 1
ATOM 732 N N . ALA A 1 93 ? -1.505 0.842 -0.934 1.00 97.19 93 ALA A N 1
ATOM 733 C CA . ALA A 1 93 ? -2.726 1.589 -0.654 1.00 97.19 93 ALA A CA 1
ATOM 734 C C . ALA A 1 93 ? -3.958 0.672 -0.601 1.00 97.19 93 ALA A C 1
ATOM 736 O O . ALA A 1 93 ? -4.767 0.788 0.316 1.00 97.19 93 ALA A O 1
ATOM 737 N N . ALA A 1 94 ? -4.074 -0.277 -1.533 1.00 96.75 94 ALA A N 1
ATOM 738 C CA . ALA A 1 94 ? -5.140 -1.274 -1.548 1.00 96.75 94 ALA A CA 1
ATOM 739 C C . ALA A 1 94 ? -5.124 -2.157 -0.288 1.00 96.75 94 ALA A C 1
ATOM 741 O O . ALA A 1 94 ? -6.162 -2.368 0.338 1.00 96.75 94 ALA A O 1
ATOM 742 N N . LEU A 1 95 ? -3.948 -2.634 0.128 1.00 96.38 95 LEU A N 1
ATOM 743 C CA . LEU A 1 95 ? -3.793 -3.414 1.358 1.00 96.38 95 LEU A CA 1
ATOM 744 C C . LEU A 1 95 ? -4.181 -2.594 2.593 1.00 96.38 95 LEU A C 1
ATOM 746 O O . LEU A 1 95 ? -4.912 -3.082 3.450 1.00 96.38 95 LEU A O 1
ATOM 750 N N . TYR A 1 96 ? -3.748 -1.338 2.670 1.00 95.69 96 TYR A N 1
ATOM 751 C CA . TYR A 1 96 ? -4.106 -0.462 3.782 1.00 95.69 96 TYR A CA 1
ATOM 752 C C . TYR A 1 96 ? -5.620 -0.205 3.852 1.00 95.69 96 TYR A C 1
ATOM 754 O O . TYR A 1 96 ? -6.224 -0.339 4.913 1.00 95.69 96 TYR A O 1
ATOM 762 N N . ME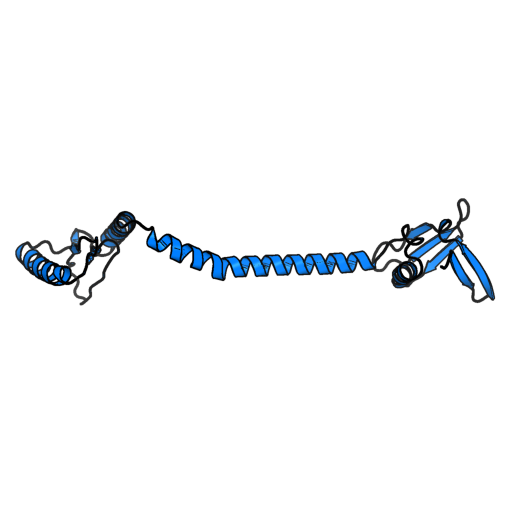T A 1 97 ? -6.239 0.112 2.713 1.00 95.50 97 MET A N 1
ATOM 763 C CA . MET A 1 97 ? -7.658 0.467 2.622 1.00 95.50 97 MET A CA 1
ATOM 764 C C . MET A 1 97 ? -8.601 -0.726 2.795 1.00 95.50 97 MET A C 1
ATOM 766 O O . MET A 1 97 ? -9.712 -0.542 3.283 1.00 95.50 97 MET A O 1
ATOM 770 N N . TRP A 1 98 ? -8.198 -1.932 2.383 1.00 94.25 98 TRP A N 1
ATOM 771 C CA . TRP A 1 98 ? -9.095 -3.095 2.360 1.00 94.25 98 TRP A CA 1
ATOM 772 C C . TRP A 1 98 ? -8.638 -4.257 3.235 1.00 94.25 98 TRP A C 1
ATOM 774 O O . TRP A 1 98 ? -9.471 -4.846 3.921 1.00 94.25 98 TRP A O 1
ATOM 784 N N . ALA A 1 99 ? -7.343 -4.586 3.264 1.00 91.19 99 ALA A N 1
ATOM 785 C CA . ALA A 1 99 ? -6.873 -5.732 4.041 1.00 91.19 99 ALA A CA 1
ATOM 786 C C . ALA A 1 99 ? -6.936 -5.457 5.550 1.00 91.19 99 ALA A C 1
ATOM 788 O O . ALA A 1 99 ? -7.380 -6.325 6.295 1.00 91.19 99 ALA A O 1
ATOM 789 N N . ILE A 1 100 ? -6.560 -4.254 6.006 1.00 91.12 100 ILE A N 1
ATOM 790 C CA . ILE A 1 100 ? -6.627 -3.912 7.438 1.00 91.12 100 ILE A CA 1
ATOM 791 C C . ILE A 1 100 ? -8.074 -3.957 7.958 1.00 91.12 100 ILE A C 1
ATOM 793 O O . ILE A 1 100 ? -8.300 -4.661 8.943 1.00 91.12 100 ILE A O 1
ATOM 797 N N . PRO A 1 101 ? -9.072 -3.304 7.323 1.00 86.81 101 PRO A N 1
ATOM 798 C CA . PRO A 1 101 ? -10.454 -3.399 7.794 1.00 86.81 101 PRO A CA 1
ATOM 799 C C . PRO A 1 101 ? -11.009 -4.823 7.750 1.00 86.81 101 PRO A C 1
ATOM 801 O O . PRO A 1 101 ? -11.682 -5.238 8.688 1.00 86.81 101 PRO A O 1
ATOM 804 N N . ALA A 1 102 ? -10.699 -5.589 6.699 1.00 88.06 102 ALA A N 1
ATOM 805 C CA . ALA A 1 102 ? -11.149 -6.974 6.583 1.00 88.06 102 ALA A CA 1
ATOM 806 C C . ALA A 1 102 ? -10.545 -7.883 7.665 1.00 88.06 102 ALA A C 1
ATOM 808 O O . ALA A 1 102 ? -11.222 -8.763 8.183 1.00 88.06 102 ALA A O 1
ATOM 809 N N . LEU A 1 103 ? -9.280 -7.673 8.038 1.00 85.25 103 LEU A N 1
ATOM 810 C CA . LEU A 1 103 ? -8.668 -8.396 9.153 1.00 85.25 103 LEU A CA 1
ATOM 811 C C . LEU A 1 103 ? -9.246 -7.946 10.497 1.00 85.25 103 LEU A C 1
ATOM 813 O O . LEU A 1 103 ? -9.471 -8.778 11.373 1.00 85.25 103 LEU A O 1
ATOM 817 N N . ALA A 1 104 ? -9.527 -6.651 10.657 1.00 84.19 104 ALA A N 1
ATOM 818 C CA . ALA A 1 104 ? -10.110 -6.122 11.883 1.00 84.19 104 ALA A CA 1
ATOM 819 C C . ALA A 1 104 ? -11.474 -6.761 12.183 1.00 84.19 104 ALA A C 1
ATOM 821 O O . ALA A 1 104 ? -11.703 -7.180 13.314 1.00 84.19 104 ALA A O 1
ATOM 822 N N . THR A 1 105 ? -12.352 -6.917 11.186 1.00 80.25 105 THR A N 1
ATOM 823 C CA . THR A 1 105 ? -13.675 -7.535 11.393 1.00 80.25 105 THR A CA 1
ATOM 824 C C . THR A 1 105 ? -13.593 -8.996 11.829 1.00 80.25 105 THR A C 1
ATOM 826 O O . THR A 1 105 ? -14.410 -9.429 12.637 1.00 80.25 105 THR A O 1
ATOM 829 N N . VAL A 1 106 ? -12.592 -9.744 11.359 1.00 81.94 106 VAL A N 1
ATOM 830 C CA . VAL A 1 106 ? -12.348 -11.131 11.791 1.00 81.94 106 VAL A CA 1
ATOM 831 C C . VAL A 1 106 ? -11.829 -11.179 13.228 1.00 81.94 106 VAL A C 1
ATOM 833 O O . VAL A 1 106 ? -12.223 -12.042 14.007 1.00 81.94 106 VAL A O 1
ATOM 836 N N . VAL A 1 107 ? -10.947 -10.253 13.604 1.00 82.75 107 VAL A N 1
ATOM 837 C CA . VAL A 1 107 ? -10.366 -10.229 14.953 1.00 82.75 107 VAL A CA 1
ATOM 838 C C . VAL A 1 107 ? -11.393 -9.803 16.003 1.00 82.75 107 VAL A C 1
ATOM 840 O O . VAL A 1 107 ? -11.346 -10.322 17.115 1.00 82.75 107 VAL A O 1
ATOM 843 N N . VAL A 1 108 ? -12.345 -8.925 15.663 1.00 79.19 108 VAL A N 1
ATOM 844 C CA . VAL A 1 108 ? -13.385 -8.453 16.599 1.00 79.19 108 VAL A CA 1
ATOM 845 C C . VAL A 1 108 ? -14.166 -9.613 17.224 1.00 79.19 108 VAL A C 1
ATOM 847 O O . VAL A 1 108 ? -14.360 -9.613 18.435 1.00 79.19 108 VAL A O 1
ATOM 850 N N . SER A 1 109 ? -14.534 -10.648 16.459 1.00 74.44 109 SER A N 1
ATOM 851 C CA . SER A 1 109 ? -15.252 -11.815 17.005 1.00 74.44 109 SER A CA 1
ATOM 852 C C . SER A 1 109 ? -14.421 -12.685 17.956 1.00 74.44 109 SER A C 1
ATOM 854 O O . SER A 1 109 ? -14.957 -13.599 18.579 1.00 74.44 109 SER A O 1
ATOM 856 N N . HIS A 1 110 ? -13.118 -12.429 18.062 1.00 78.44 110 HIS A N 1
ATOM 857 C CA . HIS A 1 110 ? -12.195 -13.150 18.934 1.00 78.44 110 HIS A CA 1
ATOM 858 C C . HIS A 1 110 ? -11.682 -12.305 20.102 1.00 78.44 110 HIS A C 1
ATOM 860 O O . HIS A 1 110 ? -10.842 -12.788 20.862 1.00 78.44 110 HIS A O 1
ATOM 866 N N . VAL A 1 111 ? -12.162 -11.068 20.267 1.00 77.38 111 VAL A N 1
ATOM 867 C CA . VAL A 1 111 ? -11.808 -10.247 21.428 1.00 77.38 111 VAL A CA 1
ATOM 868 C C . VAL A 1 111 ? -12.529 -10.811 22.657 1.00 77.38 111 VAL A C 1
ATOM 870 O O . VAL A 1 111 ? -13.759 -10.833 22.687 1.00 77.38 111 VAL A O 1
ATOM 873 N N . PRO A 1 112 ? -11.803 -11.300 23.677 1.00 79.44 112 PRO A N 1
ATOM 874 C CA . PRO A 1 112 ? -12.435 -11.789 24.891 1.00 79.44 112 PRO A CA 1
ATOM 875 C C . PRO A 1 112 ? -12.972 -10.617 25.721 1.00 79.44 112 PRO A C 1
ATOM 877 O O . PRO A 1 112 ? -12.320 -9.579 25.838 1.00 79.44 112 PRO A O 1
ATOM 880 N N . VAL A 1 113 ? -14.106 -10.831 26.393 1.00 76.31 113 VAL A N 1
ATOM 881 C CA . VAL A 1 113 ? -14.749 -9.848 27.293 1.00 76.31 113 VAL A CA 1
ATOM 882 C C . VAL A 1 113 ? -13.773 -9.284 28.336 1.00 76.31 113 VAL A C 1
ATOM 884 O O . VAL A 1 113 ? -13.791 -8.095 28.636 1.00 76.31 113 VAL A O 1
ATOM 887 N N . THR A 1 114 ? -12.824 -10.094 28.810 1.00 79.94 114 THR A N 1
ATOM 888 C CA . THR A 1 114 ? -11.806 -9.665 29.787 1.00 79.94 114 THR A CA 1
ATOM 889 C C . THR A 1 114 ? -10.893 -8.538 29.292 1.00 79.94 114 THR A C 1
ATOM 891 O O . THR A 1 114 ? -10.327 -7.800 30.099 1.00 79.94 114 THR A O 1
ATOM 894 N N . TRP A 1 115 ? -10.706 -8.383 27.977 1.00 83.25 115 TRP A N 1
ATOM 895 C CA . TRP A 1 115 ? -9.957 -7.252 27.421 1.00 83.25 115 TRP A CA 1
ATOM 896 C C . TRP A 1 115 ? -10.779 -5.967 27.470 1.00 83.25 115 TRP A C 1
ATOM 898 O O . TRP A 1 115 ? -10.235 -4.909 27.785 1.00 83.25 115 TRP A O 1
ATOM 908 N N . GLU A 1 116 ? -12.082 -6.067 27.205 1.00 81.31 116 GLU A N 1
ATOM 909 C CA . GLU A 1 116 ? -13.011 -4.944 27.307 1.00 81.31 116 GLU A CA 1
ATOM 910 C C . GLU A 1 116 ? -13.136 -4.465 28.755 1.00 81.31 116 GLU A C 1
ATOM 912 O O . GLU A 1 116 ? -13.046 -3.266 28.998 1.00 81.31 116 GLU A O 1
ATOM 917 N N . GLU A 1 117 ? -13.235 -5.386 29.717 1.00 81.75 117 GLU A N 1
ATOM 918 C CA . GLU A 1 117 ? -13.260 -5.081 31.157 1.00 81.75 117 GLU A CA 1
ATOM 919 C C . GLU A 1 117 ? -12.023 -4.301 31.612 1.00 81.75 117 GLU A C 1
ATOM 921 O O . GLU A 1 117 ? -12.150 -3.257 32.252 1.00 81.75 117 GLU A O 1
ATOM 926 N N . ARG A 1 118 ? -10.819 -4.742 31.224 1.00 83.38 118 ARG A N 1
ATOM 927 C CA . ARG A 1 118 ? -9.565 -4.042 31.563 1.00 83.38 118 ARG A CA 1
ATOM 928 C C . ARG A 1 118 ? -9.496 -2.642 30.961 1.00 83.38 118 ARG A C 1
ATOM 930 O O . ARG A 1 118 ? -8.971 -1.718 31.582 1.00 83.38 118 ARG A O 1
ATOM 937 N N . LEU A 1 119 ? -9.989 -2.486 29.735 1.00 84.81 119 LEU A N 1
ATOM 938 C CA . LEU A 1 119 ? -10.030 -1.190 29.069 1.00 84.81 119 LEU A CA 1
ATOM 939 C C . LEU A 1 119 ? -11.059 -0.261 29.735 1.00 84.81 119 LEU A C 1
ATOM 941 O O . LEU A 1 119 ? -10.774 0.920 29.942 1.00 84.81 119 LEU A O 1
ATOM 945 N N . GLY A 1 120 ? -12.207 -0.809 30.134 1.00 84.06 120 GLY A N 1
ATOM 946 C CA . GLY A 1 120 ? -13.230 -0.133 30.928 1.00 84.06 120 GLY A CA 1
ATOM 947 C C . GLY A 1 120 ? -12.706 0.376 32.263 1.00 84.06 120 GLY A C 1
ATOM 948 O O . GLY A 1 120 ? -12.852 1.559 32.563 1.00 84.06 120 GLY A O 1
ATOM 949 N N . GLU A 1 121 ? -12.020 -0.471 33.030 1.00 84.50 121 GLU A N 1
ATOM 950 C CA . GLU A 1 121 ? -11.464 -0.115 34.341 1.00 84.50 121 GLU A CA 1
ATOM 951 C C . GLU A 1 121 ? -10.548 1.122 34.260 1.00 84.50 121 GLU A C 1
ATOM 953 O O . GLU A 1 121 ? -10.663 2.051 35.065 1.00 84.50 121 GLU A O 1
ATOM 958 N N . GLY A 1 122 ? -9.695 1.197 33.231 1.00 86.06 122 GLY A N 1
ATOM 959 C CA . GLY A 1 122 ? -8.833 2.358 32.991 1.00 86.06 122 GLY A CA 1
ATOM 960 C C . GLY A 1 122 ? -9.596 3.643 32.635 1.00 86.06 122 GLY A C 1
ATOM 961 O O . GLY A 1 122 ? -9.169 4.742 33.002 1.00 86.06 122 GLY A O 1
ATOM 962 N N . ILE A 1 123 ? -10.732 3.529 31.941 1.00 87.00 123 ILE A N 1
ATOM 963 C CA . ILE A 1 123 ? -11.608 4.664 31.612 1.00 87.00 123 ILE A CA 1
ATOM 964 C C . ILE A 1 123 ? -12.354 5.145 32.862 1.00 87.00 123 ILE A C 1
ATOM 966 O O . ILE A 1 123 ? -12.417 6.350 33.126 1.00 87.00 123 ILE A O 1
ATOM 970 N N . ILE A 1 124 ? -12.868 4.217 33.668 1.00 88.88 124 ILE A N 1
ATOM 971 C CA . ILE A 1 124 ? -13.647 4.507 34.873 1.00 88.88 124 ILE A CA 1
ATOM 972 C C . ILE A 1 124 ? -12.830 5.245 35.929 1.00 88.88 124 ILE A C 1
ATOM 974 O O . ILE A 1 124 ? -13.344 6.183 36.537 1.00 88.88 124 ILE A O 1
ATOM 978 N N . GLN A 1 125 ? -11.539 4.937 36.077 1.00 86.19 125 GLN A N 1
ATOM 979 C CA . GLN A 1 125 ? -10.650 5.702 36.962 1.00 86.19 125 GLN A CA 1
ATOM 980 C C . GLN A 1 125 ? -10.624 7.207 36.640 1.00 86.19 125 GLN A C 1
ATOM 982 O O . GLN A 1 125 ? -10.371 8.022 37.529 1.00 86.19 125 GLN A O 1
ATOM 987 N N . LYS A 1 126 ? -10.895 7.589 35.384 1.00 86.88 126 LYS A N 1
ATOM 988 C CA . LYS A 1 126 ? -10.956 8.989 34.948 1.00 86.88 126 LYS A CA 1
ATOM 989 C C . LYS A 1 126 ? -12.372 9.561 34.974 1.00 86.88 126 LYS A C 1
ATOM 991 O O . LYS A 1 126 ? -12.536 10.707 35.384 1.00 86.88 126 LYS A O 1
ATOM 996 N N . LEU A 1 127 ? -13.369 8.796 34.524 1.00 85.88 127 LEU A N 1
ATOM 997 C CA . LEU A 1 127 ? -14.757 9.263 34.421 1.00 85.88 127 LEU A CA 1
ATOM 998 C C . LEU A 1 127 ? -15.480 9.287 35.772 1.00 85.88 127 LEU A C 1
ATOM 1000 O O . LEU A 1 127 ? -16.162 10.257 36.089 1.00 85.88 127 LEU A O 1
ATOM 1004 N N . ALA A 1 128 ? -15.298 8.248 36.584 1.00 88.25 128 ALA A N 1
ATOM 1005 C CA . ALA A 1 128 ? -15.952 8.080 37.874 1.00 88.25 128 ALA A CA 1
ATOM 1006 C C . ALA A 1 128 ? -14.907 7.780 38.957 1.00 88.25 128 ALA A C 1
ATOM 1008 O O . ALA A 1 128 ? -14.854 6.669 39.482 1.00 88.25 128 ALA A O 1
ATOM 1009 N N . PRO A 1 129 ? -14.039 8.742 39.316 1.00 88.75 129 PRO A N 1
ATOM 1010 C CA . PRO A 1 129 ? -13.042 8.502 40.345 1.00 88.75 129 PRO A CA 1
ATOM 1011 C C . PRO A 1 129 ? -13.715 8.306 41.719 1.00 88.75 129 PRO A C 1
ATOM 1013 O O . PRO A 1 129 ? -14.714 8.977 41.998 1.00 88.75 129 PRO A O 1
ATOM 1016 N N . PRO A 1 130 ? -13.163 7.468 42.620 1.00 86.81 130 PRO A N 1
ATOM 1017 C CA . PRO A 1 130 ? -13.834 7.066 43.864 1.00 86.81 130 PRO A CA 1
ATOM 1018 C C . PRO A 1 130 ? -14.322 8.227 44.739 1.00 86.81 130 PRO A C 1
ATOM 1020 O O . PRO A 1 130 ? -15.375 8.141 45.359 1.00 86.81 130 PRO A O 1
ATOM 1023 N N . TYR A 1 131 ? -13.593 9.346 44.754 1.00 86.62 131 TYR A N 1
ATOM 1024 C CA . TYR A 1 131 ? -13.932 10.520 45.566 1.00 86.62 131 TYR A CA 1
ATOM 1025 C C . TYR A 1 131 ? -15.154 11.308 45.063 1.00 86.62 131 TYR A C 1
ATOM 1027 O O . TYR A 1 131 ? -15.680 12.135 45.803 1.00 86.62 131 TYR A O 1
ATOM 1035 N N . LYS A 1 132 ? -15.602 11.086 43.819 1.00 88.44 132 LYS A N 1
ATOM 1036 C CA . LYS A 1 132 ? -16.835 11.684 43.276 1.00 88.44 132 LYS A CA 1
ATOM 1037 C C . LYS A 1 132 ? -18.009 10.707 43.244 1.00 88.44 132 LYS A C 1
ATOM 1039 O O . LYS A 1 132 ? -19.112 11.118 42.883 1.00 88.44 132 LYS A O 1
ATOM 1044 N N . GLN A 1 133 ? -17.777 9.435 43.570 1.00 90.25 133 GLN A N 1
ATOM 1045 C CA . GLN A 1 133 ? -18.813 8.414 43.513 1.00 90.25 133 GLN A CA 1
ATOM 1046 C C . GLN A 1 133 ? -19.782 8.545 44.690 1.00 90.25 133 GLN A C 1
ATOM 1048 O O . GLN A 1 133 ? -19.389 8.678 45.850 1.00 90.25 133 GLN A O 1
ATOM 1053 N N . CYS A 1 134 ? -21.069 8.454 44.387 1.00 88.12 134 CYS A N 1
ATOM 1054 C CA . CYS A 1 134 ? -22.133 8.355 45.369 1.00 88.12 134 CYS A CA 1
ATOM 1055 C C . CYS A 1 134 ? -22.281 6.890 45.801 1.00 88.12 134 CYS A C 1
ATOM 1057 O O . CYS A 1 134 ? -22.747 6.062 45.027 1.00 88.12 134 CYS A O 1
ATOM 1059 N N . THR A 1 135 ? -21.936 6.571 47.048 1.00 87.69 135 THR A N 1
ATOM 1060 C CA . THR A 1 135 ? -21.953 5.191 47.578 1.00 87.69 135 THR A CA 1
ATOM 1061 C C . THR A 1 135 ? -23.109 4.914 48.544 1.00 87.69 135 THR A C 1
ATOM 1063 O O . THR A 1 135 ? -23.094 3.922 49.273 1.00 87.69 135 THR A O 1
ATOM 1066 N N . GLU A 1 136 ? -24.136 5.773 48.576 1.00 90.94 136 GLU A N 1
ATOM 1067 C CA . GLU A 1 136 ? -25.240 5.616 49.527 1.00 90.94 136 GLU A CA 1
ATOM 1068 C C . GLU A 1 136 ? -26.046 4.325 49.257 1.00 90.94 136 GLU A C 1
ATOM 1070 O O . GLU A 1 136 ? -26.675 4.208 48.197 1.00 90.94 136 GLU A O 1
ATOM 1075 N N . PRO A 1 137 ? -26.121 3.383 50.222 1.00 88.62 137 PRO A N 1
ATOM 1076 C CA . PRO A 1 137 ? -26.618 2.030 49.969 1.00 88.62 137 PRO A CA 1
ATOM 1077 C C . PRO A 1 137 ? -28.056 1.974 49.452 1.00 88.62 137 PRO A C 1
ATOM 1079 O O . PRO A 1 137 ? -28.352 1.219 48.532 1.00 88.62 137 PRO A O 1
ATOM 1082 N N . LYS A 1 138 ? -28.957 2.797 50.006 1.00 89.69 138 LYS A N 1
ATOM 1083 C CA . LYS A 1 138 ? -30.379 2.798 49.623 1.00 89.69 138 LYS A CA 1
ATOM 1084 C C . LYS A 1 138 ? -30.589 3.251 48.177 1.00 89.69 138 LYS A C 1
ATOM 1086 O O . LYS A 1 138 ? -31.399 2.666 47.464 1.00 89.69 138 LYS A O 1
ATOM 1091 N N . ARG A 1 139 ? -29.849 4.278 47.740 1.00 87.06 139 ARG A N 1
ATOM 1092 C CA . ARG A 1 139 ? -29.923 4.801 46.367 1.00 87.06 139 ARG A CA 1
ATOM 1093 C C . ARG A 1 139 ? -29.302 3.825 45.375 1.00 87.06 139 ARG A C 1
ATOM 1095 O O . ARG A 1 139 ? -29.926 3.520 44.364 1.00 87.06 139 ARG A O 1
ATOM 1102 N N . MET A 1 140 ? -28.135 3.274 45.708 1.00 90.56 140 MET A N 1
ATOM 1103 C CA . MET A 1 140 ? -27.476 2.267 44.873 1.00 90.56 140 MET A CA 1
ATOM 1104 C C . MET A 1 140 ? -28.315 0.996 44.734 1.00 90.56 140 MET A C 1
ATOM 1106 O O . MET A 1 140 ? -28.412 0.444 43.645 1.00 90.56 140 MET A O 1
ATOM 1110 N N . GLN A 1 141 ? -28.992 0.561 45.799 1.00 90.94 141 GLN A N 1
ATOM 1111 C CA . GLN A 1 141 ? -29.873 -0.603 45.745 1.00 90.94 141 GLN A CA 1
ATOM 1112 C C . GLN A 1 141 ? -31.060 -0.391 44.796 1.00 90.94 141 GLN A C 1
ATOM 1114 O O . GLN A 1 141 ? -31.366 -1.284 44.009 1.00 90.94 141 GLN A O 1
ATOM 1119 N N . ALA A 1 142 ? -31.699 0.782 44.833 1.00 92.00 142 ALA A N 1
ATOM 1120 C CA . ALA A 1 142 ? -32.795 1.105 43.920 1.00 92.00 142 ALA A CA 1
ATOM 1121 C C . ALA A 1 142 ? -32.330 1.114 42.453 1.00 92.00 142 ALA A C 1
ATOM 1123 O O . ALA A 1 142 ? -32.992 0.549 41.586 1.00 92.00 142 ALA A O 1
ATOM 1124 N N . ILE A 1 143 ? -31.158 1.694 42.182 1.00 92.06 143 ILE A N 1
ATOM 1125 C CA . ILE A 1 143 ? -30.567 1.728 40.837 1.00 92.06 143 ILE A CA 1
ATOM 1126 C C . ILE A 1 143 ? -30.226 0.314 40.356 1.00 92.06 143 ILE A C 1
ATOM 1128 O O . ILE A 1 143 ? -30.618 -0.069 39.256 1.00 92.06 143 ILE A O 1
ATOM 1132 N N . ASN A 1 144 ? -29.583 -0.496 41.197 1.00 89.81 144 ASN A N 1
ATOM 1133 C CA . ASN A 1 144 ? -29.223 -1.872 40.856 1.00 89.81 144 ASN A CA 1
ATOM 1134 C C . ASN A 1 144 ? -30.455 -2.742 40.565 1.00 89.81 144 ASN A C 1
ATOM 1136 O O . ASN A 1 144 ? -30.397 -3.597 39.688 1.00 89.81 144 ASN A O 1
ATOM 1140 N N . GLN A 1 145 ? -31.580 -2.516 41.253 1.00 92.25 145 GLN A N 1
ATOM 1141 C CA . GLN A 1 145 ? -32.840 -3.208 40.956 1.00 92.25 145 GLN A CA 1
ATOM 1142 C C . GLN A 1 145 ? -33.384 -2.849 39.571 1.00 92.25 145 GLN A C 1
ATOM 1144 O O . GLN A 1 145 ? -33.812 -3.739 38.838 1.00 92.25 145 GLN A O 1
ATOM 1149 N N . ILE A 1 146 ? -33.338 -1.566 39.198 1.00 92.00 146 ILE A N 1
ATOM 1150 C CA . ILE A 1 146 ? -33.755 -1.108 37.866 1.00 92.00 146 ILE A CA 1
ATOM 1151 C C . ILE A 1 146 ? -32.868 -1.751 36.795 1.00 92.00 146 ILE A C 1
ATOM 1153 O O . ILE A 1 146 ? -33.375 -2.315 35.829 1.00 92.00 146 ILE A O 1
ATOM 1157 N N . VAL A 1 147 ? -31.549 -1.720 36.987 1.00 91.69 147 VAL A N 1
ATOM 1158 C CA . VAL A 1 147 ? -30.575 -2.279 36.038 1.00 91.69 147 VAL A CA 1
ATOM 1159 C C . VAL A 1 147 ? -30.753 -3.785 35.898 1.00 91.69 147 VAL A C 1
ATOM 1161 O O . VAL A 1 147 ? -30.770 -4.283 34.780 1.00 91.69 147 VAL A O 1
ATOM 1164 N N . ALA A 1 148 ? -30.953 -4.507 37.001 1.00 89.38 148 ALA A N 1
ATOM 1165 C CA . ALA A 1 148 ? -31.208 -5.944 36.972 1.00 89.38 148 ALA A CA 1
ATOM 1166 C C . ALA A 1 148 ? -32.504 -6.285 36.219 1.00 89.38 148 ALA A C 1
ATOM 1168 O O . ALA A 1 148 ? -32.518 -7.217 35.418 1.00 89.38 148 ALA A O 1
ATOM 1169 N N . ALA A 1 149 ? -33.577 -5.514 36.431 1.00 91.19 149 ALA A N 1
ATOM 1170 C CA . ALA A 1 149 ? -34.835 -5.698 35.710 1.00 91.19 149 ALA A CA 1
ATOM 1171 C C . ALA A 1 149 ? -34.680 -5.449 34.201 1.00 91.19 149 ALA A C 1
ATOM 1173 O O . ALA A 1 149 ? -35.260 -6.177 33.399 1.00 91.19 149 ALA A O 1
ATOM 1174 N N . LEU A 1 150 ? -33.876 -4.455 33.811 1.00 90.38 150 LEU A N 1
ATOM 1175 C CA . LEU A 1 150 ? -33.569 -4.171 32.408 1.00 90.38 150 LEU A CA 1
ATOM 1176 C C . LEU A 1 150 ? -32.672 -5.256 31.795 1.00 90.38 150 LEU A C 1
ATOM 1178 O O . LEU A 1 150 ? -32.975 -5.764 30.717 1.00 90.38 150 LEU A O 1
ATOM 1182 N N . ALA A 1 151 ? -31.608 -5.658 32.490 1.00 88.62 151 ALA A N 1
ATOM 1183 C CA . ALA A 1 151 ? -30.660 -6.666 32.021 1.00 88.62 151 ALA A CA 1
ATOM 1184 C C . ALA A 1 151 ? -31.317 -8.038 31.821 1.00 88.62 151 ALA A C 1
ATOM 1186 O O . ALA A 1 151 ? -31.011 -8.724 30.854 1.00 88.62 151 ALA A O 1
ATOM 1187 N N . ALA A 1 152 ? -32.295 -8.400 32.659 1.00 88.06 152 ALA A N 1
ATOM 1188 C CA . ALA A 1 152 ? -33.052 -9.645 32.525 1.00 88.06 152 ALA A CA 1
ATOM 1189 C C . ALA A 1 152 ? -33.833 -9.772 31.200 1.00 88.06 152 ALA A C 1
ATOM 1191 O O . ALA A 1 152 ? -34.274 -10.867 30.855 1.00 88.06 152 ALA A O 1
ATOM 1192 N N . THR A 1 153 ? -34.024 -8.673 30.461 1.00 88.81 153 THR A N 1
ATOM 1193 C CA . THR A 1 153 ? -34.684 -8.684 29.144 1.00 88.81 153 THR A CA 1
ATOM 1194 C C . THR A 1 153 ? -33.723 -8.940 27.981 1.00 88.81 153 THR A C 1
ATOM 1196 O O . THR A 1 153 ? -34.176 -9.176 26.860 1.00 88.81 153 THR A O 1
ATOM 1199 N N . LEU A 1 154 ? -32.409 -8.902 28.225 1.00 85.44 154 LEU A N 1
ATOM 1200 C CA . LEU A 1 154 ? -31.393 -9.104 27.200 1.00 85.44 154 LEU A CA 1
ATOM 1201 C C . LEU A 1 154 ? -31.098 -10.608 27.033 1.00 85.44 154 LEU A C 1
ATOM 1203 O O . LEU A 1 154 ? -30.886 -11.305 28.026 1.00 85.44 154 LEU A O 1
ATOM 1207 N N . PRO A 1 155 ? -31.075 -11.134 25.794 1.00 78.12 155 PRO A N 1
ATOM 1208 C CA . PRO A 1 155 ? -30.614 -12.496 25.536 1.00 78.12 155 PRO A CA 1
ATOM 1209 C C . PRO A 1 155 ? -29.125 -12.632 25.886 1.00 78.12 155 PRO A C 1
ATOM 1211 O O . PRO A 1 155 ? -28.404 -11.639 25.847 1.00 78.12 155 PRO A O 1
ATOM 1214 N N . ASP A 1 156 ? -28.703 -13.858 26.219 1.00 71.06 156 ASP A N 1
ATOM 1215 C CA . ASP A 1 156 ? -27.394 -14.242 26.777 1.00 71.06 156 ASP A CA 1
ATOM 1216 C C . ASP A 1 156 ? -26.236 -13.296 26.408 1.00 71.06 156 ASP A C 1
ATOM 1218 O O . ASP A 1 156 ? -25.605 -13.397 25.356 1.00 71.06 156 ASP A O 1
ATOM 1222 N N . HIS A 1 157 ? -26.025 -12.310 27.279 1.00 72.06 157 HIS A N 1
ATOM 1223 C CA . HIS A 1 157 ? -25.199 -11.137 27.009 1.00 72.06 157 HIS A CA 1
ATOM 1224 C C . HIS A 1 157 ? -23.760 -11.254 27.518 1.00 72.06 157 HIS A C 1
ATOM 1226 O O . HIS A 1 157 ? -22.954 -10.397 27.195 1.00 72.06 157 HIS A O 1
ATOM 1232 N N . GLY A 1 158 ? -23.412 -12.265 28.322 1.00 73.19 158 GLY A N 1
ATOM 1233 C CA . GLY A 1 158 ? -22.032 -12.483 28.796 1.00 73.19 158 GLY A CA 1
ATOM 1234 C C . GLY A 1 158 ? -21.380 -11.362 29.634 1.00 73.19 158 GLY A C 1
ATOM 1235 O O . GLY A 1 158 ? -20.244 -11.537 30.066 1.00 73.19 158 GLY A O 1
ATOM 1236 N N . TYR A 1 159 ? -22.070 -10.244 29.892 1.00 74.25 159 TYR A N 1
ATOM 1237 C CA . TYR A 1 159 ? -21.563 -9.087 30.638 1.00 74.25 159 TYR A CA 1
ATOM 1238 C C . TYR A 1 159 ? -22.164 -8.992 32.044 1.00 74.25 159 TYR A C 1
ATOM 1240 O O . TYR A 1 159 ? -23.327 -9.331 32.267 1.00 74.25 159 TYR A O 1
ATOM 1248 N N . THR A 1 160 ? -21.384 -8.458 32.988 1.00 82.50 160 THR A N 1
ATOM 1249 C CA . THR A 1 160 ? -21.873 -8.048 34.314 1.00 82.50 160 THR A CA 1
ATOM 1250 C C . THR A 1 160 ? -21.975 -6.528 34.360 1.00 82.50 160 THR A C 1
ATOM 1252 O O . THR A 1 160 ? -20.955 -5.843 34.392 1.00 82.50 160 THR A O 1
ATOM 1255 N N . PHE A 1 161 ? -23.198 -5.992 34.372 1.00 88.06 161 PHE A N 1
ATOM 1256 C CA . PHE A 1 161 ? -23.398 -4.543 34.408 1.00 88.06 161 PHE A CA 1
ATOM 1257 C C . PHE A 1 161 ? -23.068 -3.947 35.780 1.00 88.06 161 PHE A C 1
ATOM 1259 O O . PHE A 1 161 ? -23.575 -4.406 36.805 1.00 88.06 161 PHE A O 1
ATOM 1266 N N . GLN A 1 162 ? -22.251 -2.894 35.791 1.00 88.06 162 GLN A N 1
ATOM 1267 C CA . GLN A 1 162 ? -21.829 -2.177 36.995 1.00 88.06 162 GLN A CA 1
ATOM 1268 C C . GLN A 1 162 ? -22.123 -0.689 36.837 1.00 88.06 162 GLN A C 1
ATOM 1270 O O . GLN A 1 162 ? -21.520 -0.029 35.995 1.00 88.06 162 GLN A O 1
ATOM 1275 N N . VAL A 1 163 ? -23.034 -0.160 37.658 1.00 91.56 163 VAL A N 1
ATOM 1276 C CA . VAL A 1 163 ? -23.407 1.260 37.605 1.00 91.56 163 VAL A CA 1
ATOM 1277 C C . VAL A 1 163 ? -22.623 2.067 38.628 1.00 91.56 163 VAL A C 1
ATOM 1279 O O . VAL A 1 163 ? -22.624 1.738 39.817 1.00 91.56 163 VAL A O 1
ATOM 1282 N N . LEU A 1 164 ? -22.000 3.152 38.177 1.00 91.94 164 LEU A N 1
ATOM 1283 C CA . LEU A 1 164 ? -21.261 4.092 39.009 1.00 91.94 164 LEU A CA 1
ATOM 1284 C C . LEU A 1 164 ? -21.911 5.471 38.947 1.00 91.94 164 LEU A C 1
ATOM 1286 O O . LEU A 1 164 ? -21.861 6.177 37.946 1.00 91.94 164 LEU A O 1
ATOM 1290 N N . VAL A 1 165 ? -22.500 5.890 40.063 1.00 92.06 165 VAL A N 1
ATOM 1291 C CA . VAL A 1 165 ? -23.146 7.201 40.155 1.00 92.06 165 VAL A CA 1
ATOM 1292 C C . VAL A 1 165 ? -22.126 8.237 40.598 1.00 92.06 165 VAL A C 1
ATOM 1294 O O . VAL A 1 165 ? -21.511 8.086 41.651 1.00 92.06 165 VAL A O 1
ATOM 1297 N N . VAL A 1 166 ? -21.981 9.313 39.831 1.00 91.50 166 VAL A N 1
ATOM 1298 C CA . VAL A 1 166 ? -21.072 10.425 40.132 1.00 91.50 166 VAL A CA 1
ATOM 1299 C C . VAL A 1 166 ? -21.877 11.657 40.538 1.00 91.50 166 VAL A C 1
ATOM 1301 O O . VAL A 1 166 ? -22.911 11.958 39.945 1.00 91.50 166 VAL A O 1
ATOM 1304 N N . SER A 1 167 ? -21.409 12.384 41.553 1.00 88.88 167 SER A N 1
ATOM 1305 C CA . SER A 1 167 ? -21.991 13.673 41.935 1.00 88.88 167 SER A CA 1
ATOM 1306 C C . SER A 1 167 ? -21.545 14.770 40.964 1.00 88.88 167 SER A C 1
ATOM 1308 O O . SER A 1 167 ? -20.531 15.431 41.192 1.00 88.88 167 SER A O 1
ATOM 1310 N N . ASP A 1 168 ? -22.319 14.975 39.901 1.00 88.12 168 ASP A N 1
ATOM 1311 C CA . ASP A 1 168 ? -22.114 16.023 38.900 1.00 88.12 168 ASP A CA 1
ATOM 1312 C C . ASP A 1 168 ? -23.426 16.804 38.662 1.00 88.12 168 ASP A C 1
ATOM 1314 O O . ASP A 1 168 ? -24.497 16.194 38.646 1.00 88.12 168 ASP A O 1
ATOM 1318 N N . PRO A 1 169 ? -23.398 18.146 38.525 1.00 89.75 169 PRO A N 1
ATOM 1319 C CA . PRO A 1 169 ? -24.606 18.937 38.271 1.00 89.75 169 PRO A CA 1
ATOM 1320 C C . PRO A 1 169 ? -25.181 18.757 36.856 1.00 89.75 169 PRO A C 1
ATOM 1322 O O . PRO A 1 169 ? -26.292 19.218 36.590 1.00 89.75 169 PRO A O 1
ATOM 1325 N N . THR A 1 170 ? -24.439 18.139 35.935 1.00 89.31 170 THR A N 1
ATOM 1326 C CA . THR A 1 170 ? -24.887 17.893 34.563 1.00 89.31 170 THR A CA 1
ATOM 1327 C C . THR A 1 170 ? -25.697 16.601 34.459 1.00 89.31 170 THR A C 1
ATOM 1329 O O . THR A 1 170 ? -25.371 15.580 35.057 1.00 89.31 170 THR A O 1
ATOM 1332 N N . VAL A 1 171 ? -26.777 16.630 33.674 1.00 90.00 171 VAL A N 1
ATOM 1333 C CA . VAL A 1 171 ? -27.571 15.430 33.377 1.00 90.00 171 VAL A CA 1
ATOM 1334 C C . VAL A 1 171 ? -26.885 14.676 32.241 1.00 90.00 171 VAL A C 1
ATOM 1336 O O . VAL A 1 171 ? -26.961 15.099 31.089 1.00 90.00 171 VAL A O 1
ATOM 1339 N N . ASN A 1 172 ? -26.195 13.582 32.565 1.00 91.12 172 ASN A N 1
ATOM 1340 C CA . ASN A 1 172 ? -25.489 12.749 31.594 1.00 91.12 172 ASN A CA 1
ATOM 1341 C C . ASN A 1 172 ? -25.403 11.286 32.066 1.00 91.12 172 ASN A C 1
ATOM 1343 O O . ASN A 1 172 ? -25.488 11.011 33.261 1.00 91.12 172 ASN A O 1
ATOM 1347 N N . ALA A 1 173 ? -25.212 10.362 31.126 1.00 91.44 173 ALA A N 1
ATOM 1348 C CA . ALA A 1 173 ? -24.914 8.954 31.376 1.00 91.44 173 ALA A CA 1
ATOM 1349 C C . ALA A 1 173 ? -24.020 8.428 30.243 1.00 91.44 173 ALA A C 1
ATOM 1351 O O . ALA A 1 173 ? -24.233 8.767 29.078 1.00 91.44 173 ALA A O 1
ATOM 1352 N N . LEU A 1 174 ? -23.010 7.623 30.573 1.00 91.56 174 LEU A N 1
ATOM 1353 C CA . LEU A 1 174 ? -22.008 7.137 29.625 1.00 91.56 174 LEU A CA 1
ATOM 1354 C C . LEU A 1 174 ? -21.730 5.664 29.908 1.00 91.56 174 LEU A C 1
ATOM 1356 O O . LEU A 1 174 ? -21.497 5.306 31.049 1.00 91.56 174 LEU A O 1
ATOM 1360 N N . ALA A 1 175 ? -21.680 4.828 28.875 1.00 90.31 175 ALA A N 1
ATOM 1361 C CA . ALA A 1 175 ? -21.234 3.447 29.027 1.00 90.31 175 ALA A CA 1
ATOM 1362 C C . ALA A 1 175 ? -19.741 3.330 28.698 1.00 90.31 175 ALA A C 1
ATOM 1364 O O . ALA A 1 175 ? -19.272 3.908 27.712 1.00 90.31 175 ALA A O 1
ATOM 1365 N N . ALA A 1 176 ? -19.004 2.558 29.494 1.00 88.38 176 ALA A N 1
ATOM 1366 C CA . ALA A 1 176 ? -17.635 2.160 29.190 1.00 88.38 176 ALA A CA 1
ATOM 1367 C C . ALA A 1 176 ? -17.556 0.645 28.900 1.00 88.38 176 ALA A C 1
ATOM 1369 O O . ALA A 1 176 ? -18.407 -0.121 29.362 1.00 88.38 176 ALA A O 1
ATOM 1370 N N . PRO A 1 177 ? -16.553 0.195 28.118 1.00 84.69 177 PRO A N 1
ATOM 1371 C CA . PRO A 1 177 ? -16.367 -1.220 27.786 1.00 84.69 177 PRO A CA 1
ATOM 1372 C C . PRO A 1 177 ? -16.314 -2.121 29.026 1.00 84.69 177 PRO A C 1
ATOM 1374 O O . PRO A 1 177 ? -15.906 -1.673 30.092 1.00 84.69 177 PRO A O 1
ATOM 1377 N N . GLY A 1 178 ? -16.738 -3.382 28.901 1.00 83.81 178 GLY A N 1
ATOM 1378 C CA . GLY A 1 178 ? -16.785 -4.319 30.032 1.00 83.81 178 GLY A CA 1
ATOM 1379 C C . GLY A 1 178 ? -18.017 -4.206 30.938 1.00 83.81 178 GLY A C 1
ATOM 1380 O O . GLY A 1 178 ? -18.031 -4.791 32.015 1.00 83.81 178 GLY A O 1
ATOM 1381 N N . GLY A 1 179 ? -19.053 -3.473 30.517 1.00 85.81 179 GLY A N 1
ATOM 1382 C CA . GLY A 1 179 ? -20.340 -3.416 31.222 1.00 85.81 179 GLY A CA 1
ATOM 1383 C C . GLY A 1 179 ? -20.467 -2.296 32.258 1.00 85.81 179 GLY A C 1
ATOM 1384 O O . GLY A 1 179 ? -21.396 -2.324 33.064 1.00 85.81 179 GLY A O 1
ATOM 1385 N N . TYR A 1 180 ? -19.577 -1.303 32.246 1.00 88.50 180 TYR A N 1
ATOM 1386 C CA . TYR A 1 180 ? -19.694 -0.143 33.131 1.00 88.50 180 TYR A CA 1
ATOM 1387 C C . TYR A 1 180 ? -20.678 0.891 32.580 1.00 88.50 180 TYR A C 1
ATOM 1389 O O . TYR A 1 180 ? -20.664 1.194 31.385 1.00 88.50 180 TYR A O 1
ATOM 1397 N N . ILE A 1 181 ? -21.499 1.449 33.468 1.00 89.00 181 ILE A N 1
ATOM 1398 C CA . ILE A 1 181 ? -22.512 2.478 33.186 1.00 89.00 181 ILE A CA 1
ATOM 1399 C C . ILE A 1 181 ? -22.360 3.625 34.187 1.00 89.00 181 ILE A C 1
ATOM 1401 O O . ILE A 1 181 ? -22.110 3.332 35.379 1.00 89.00 181 ILE A O 1
#

Foldseek 3Di:
DDQFDWDADPVRDTDTGGLVQWDFPDDLDPQIWTWIWGDDPDTDIDTHRDSCVLVVCCVVPVPSSPNPHHPVVVVVVVVVVVVVVVVVVVVVVCCVVPVVVVVVVVCVVVDDLVVQQVQQVVVCCVVQNPVFWDPDPVVVVVVVVVVVVVVVPDPPDVADADETDGPDPDPDDDDGGRRYD

pLDDT: mean 86.0, std 6.79, range [62.91, 98.31]